Protein AF-A0A0F9I8N3-F1 (afdb_monomer)

Nearest PDB structures (foldseek):
  1ftr-assembly1_B  TM=9.869E-01  e=7.104E-08  Methanopyrus kandleri
  1m5s-assembly1_D  TM=9.689E-01  e=2.532E-07  Methanosarcina barkeri
  6s6y-assembly1_D  TM=9.612E-01  e=2.230E-07  Methylorubrum extorquens PA1
  1m5h-assembly1_D  TM=9.760E-01  e=1.164E-06  Archaeoglobus fulgidus
  2dcl-assembly1_C-2  TM=4.515E-01  e=1.661E+00  Pyrococcus horikoshii

Secondary structure (DSSP, 8-state):
-EETTEE--S--------EEEEEEEE-SSHHHHHHHHHHHHSS-S-TTTSS-EEEEEEEE-GGGSTTSS-EEEEEEEES-GGGHHHHHHHHH-

Organism: NCBI:txid412755

Mean predicted aligned error: 2.75 Å

InterPro domains:
  IPR022667 Formylmethanofuran: tetrahydromethanopterin formyltransferase Ftr, N-terminal [PF01913] (1-93)
  IPR023447 Formylmethanofuran: tetrahydromethanopterin formyltransferase Ftr, ferredoxin-like superfamily [G3DSA:3.30.70.520] (19-93)
  IPR023447 Formylmethanofuran: tetrahydromethanopterin formyltransferase Ftr, ferredoxin-like superfamily [SSF55112] (1-93)

Solvent-accessible surface area (backbone atoms only — not comparable to full-atom values): 5540 Å² total; per-residue (Å²): 95,70,58,97,88,39,81,43,77,95,74,85,85,90,83,80,88,67,41,73,49,78,46,81,46,67,26,97,37,66,71,53,28,52,50,53,51,53,65,48,27,47,82,15,83,40,67,88,85,29,87,25,25,35,40,80,74,47,79,39,59,24,90,81,36,98,84,61,31,30,26,33,32,37,37,39,37,32,77,50,74,86,49,49,64,62,47,50,46,73,46,74,108

pLDDT: mean 97.6, std 1.57, range [88.62, 98.88]

Foldseek 3Di:
DDDPNHDDDPDDDDDDDWDKDKDKDFDQAVVVQVVLQPQLQPQAPDLVRGQWNKHWDDWDQLVPDPNSGTITIMMTIHRDPVSPVVSVVVSPD

Sequence (93 aa):
MELNGVEIEDTYCEAFGGFFTRILVTAKNEKWVNIAAREATGYGTSGIGCDAEAGVDIYLPAEKTPDKRPGVVLMFFISNKKKVGSTMLHRIG

Radius of gyration: 16.82 Å; Cα contacts (8 Å, |Δi|>4): 147; chains: 1; bounding box: 33×36×43 Å

Structure (mmCIF, N/CA/C/O backbone):
data_AF-A0A0F9I8N3-F1
#
_entry.id   AF-A0A0F9I8N3-F1
#
loop_
_atom_site.group_PDB
_atom_site.id
_atom_site.type_symbol
_atom_site.label_atom_id
_atom_site.label_alt_id
_atom_site.label_comp_id
_atom_site.label_asym_id
_atom_site.label_entity_id
_atom_site.label_seq_id
_atom_site.pdbx_PDB_ins_code
_atom_site.Cartn_x
_atom_site.Cartn_y
_atom_site.Cartn_z
_atom_site.occupancy
_atom_site.B_iso_or_equiv
_atom_site.auth_seq_id
_atom_site.auth_comp_id
_atom_site.auth_asym_id
_atom_site.auth_atom_id
_atom_site.pdbx_PDB_model_num
ATOM 1 N N . MET A 1 1 ? 10.064 -21.239 -23.487 1.00 92.56 1 MET A N 1
ATOM 2 C CA . MET A 1 1 ? 9.191 -22.116 -22.655 1.00 92.56 1 MET A CA 1
ATOM 3 C C . MET A 1 1 ? 7.748 -21.853 -23.076 1.00 92.56 1 MET A C 1
ATOM 5 O O . MET A 1 1 ? 7.506 -20.795 -23.631 1.00 92.56 1 MET A O 1
ATOM 9 N N . GLU A 1 2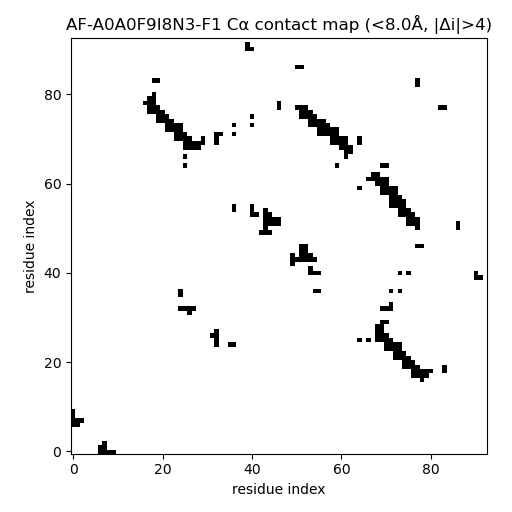 ? 6.793 -22.755 -22.844 1.00 96.62 2 GLU A N 1
ATOM 10 C CA . GLU A 1 2 ? 5.367 -22.462 -23.072 1.00 96.62 2 GLU A CA 1
ATOM 11 C C . GLU A 1 2 ? 4.547 -22.761 -21.816 1.00 96.62 2 GLU A C 1
ATOM 13 O O . GLU A 1 2 ? 4.772 -23.773 -21.149 1.00 96.62 2 GLU A O 1
ATOM 18 N N . LEU A 1 3 ? 3.587 -21.888 -21.501 1.00 97.38 3 LEU A N 1
ATOM 19 C CA . LEU A 1 3 ? 2.626 -22.077 -20.418 1.00 97.38 3 LEU A CA 1
ATOM 20 C C . LEU A 1 3 ? 1.212 -21.877 -20.966 1.00 97.38 3 LEU A C 1
ATOM 22 O O . LEU A 1 3 ? 0.881 -20.804 -21.460 1.00 97.38 3 LEU A O 1
ATOM 26 N N . ASN A 1 4 ? 0.371 -22.913 -20.882 1.00 97.44 4 ASN A N 1
ATOM 27 C CA . ASN A 1 4 ? -0.993 -22.910 -21.431 1.00 97.44 4 ASN A CA 1
ATOM 28 C C . ASN A 1 4 ? -1.067 -22.492 -22.918 1.00 97.44 4 ASN A C 1
ATOM 30 O O . ASN A 1 4 ? -2.015 -21.826 -23.328 1.00 97.44 4 ASN A O 1
ATOM 34 N N . GLY A 1 5 ? -0.065 -22.869 -23.720 1.00 97.31 5 GLY A N 1
ATOM 35 C CA . GLY A 1 5 ? 0.016 -22.521 -25.144 1.00 97.31 5 GLY A CA 1
ATOM 36 C C . GLY A 1 5 ? 0.437 -21.075 -25.434 1.00 97.31 5 GLY A C 1
ATOM 37 O O . GLY A 1 5 ? 0.335 -20.643 -26.577 1.00 97.31 5 GLY A O 1
ATOM 38 N N . VAL A 1 6 ? 0.890 -20.323 -24.422 1.00 98.19 6 VAL A N 1
ATOM 39 C CA . VAL A 1 6 ? 1.487 -18.990 -24.581 1.00 98.19 6 VAL A CA 1
ATOM 40 C C . VAL A 1 6 ? 2.997 -19.095 -24.412 1.00 98.19 6 VAL A C 1
ATOM 42 O O . VAL A 1 6 ? 3.484 -19.706 -23.456 1.00 98.19 6 VAL A O 1
ATOM 45 N N . GLU A 1 7 ? 3.733 -18.490 -25.339 1.00 98.25 7 GLU A N 1
ATOM 46 C CA . GLU A 1 7 ? 5.188 -18.413 -25.276 1.00 98.25 7 GLU A CA 1
ATOM 47 C C . GLU A 1 7 ? 5.642 -17.591 -24.062 1.00 98.25 7 GLU A C 1
ATOM 49 O O . GLU A 1 7 ? 5.166 -16.483 -23.815 1.00 98.25 7 GLU A O 1
ATOM 54 N N . ILE A 1 8 ? 6.586 -18.153 -23.311 1.00 98.00 8 ILE A N 1
ATOM 55 C CA . ILE A 1 8 ? 7.346 -17.463 -22.275 1.00 98.00 8 ILE A CA 1
ATOM 56 C C . ILE A 1 8 ? 8.743 -17.229 -22.836 1.00 98.00 8 ILE A C 1
ATOM 58 O O . ILE A 1 8 ? 9.516 -18.185 -23.010 1.00 98.00 8 ILE A O 1
ATOM 62 N N . GLU A 1 9 ? 9.021 -15.958 -23.121 1.00 98.31 9 GLU A N 1
ATOM 63 C CA . GLU A 1 9 ? 10.315 -15.480 -23.597 1.00 98.31 9 GLU A CA 1
ATOM 64 C C . GLU A 1 9 ? 11.411 -15.818 -22.577 1.00 98.31 9 GLU A C 1
ATOM 66 O O . GLU A 1 9 ? 11.247 -15.607 -21.372 1.00 98.31 9 GLU A O 1
ATOM 71 N N . ASP A 1 10 ? 12.530 -16.359 -23.061 1.00 97.94 10 ASP A N 1
ATOM 72 C CA . ASP A 1 10 ? 13.705 -16.667 -22.241 1.00 97.94 10 ASP A CA 1
ATOM 73 C C . ASP A 1 10 ? 14.518 -15.390 -21.992 1.00 97.94 10 ASP A C 1
ATOM 75 O O . ASP A 1 10 ? 15.518 -15.102 -22.649 1.00 97.94 10 ASP A O 1
ATOM 79 N N . THR A 1 11 ? 14.001 -14.568 -21.085 1.00 98.00 11 THR A N 1
ATOM 80 C CA . THR A 1 11 ? 14.538 -13.256 -20.725 1.00 98.00 11 THR A CA 1
ATOM 81 C C . THR A 1 11 ? 14.394 -13.017 -19.218 1.00 98.00 11 THR A C 1
ATOM 83 O O . THR A 1 11 ? 14.017 -13.917 -18.464 1.00 98.00 11 THR A O 1
ATOM 86 N N . TYR A 1 12 ? 14.721 -11.816 -18.740 1.00 97.69 12 TYR A N 1
ATOM 87 C CA . TYR A 1 12 ? 14.738 -11.494 -17.313 1.00 97.69 12 TYR A CA 1
ATOM 88 C C . TYR A 1 12 ? 14.066 -10.155 -16.981 1.00 97.69 12 TYR A C 1
ATOM 90 O O . TYR A 1 12 ? 13.945 -9.261 -17.814 1.00 97.69 12 TYR A O 1
ATOM 98 N N . CYS A 1 13 ? 13.660 -10.008 -15.716 1.00 97.88 13 CYS A N 1
ATOM 99 C CA . CYS A 1 13 ? 13.213 -8.742 -15.135 1.00 97.88 13 CYS A CA 1
ATOM 100 C C . CYS A 1 13 ? 14.302 -8.177 -14.216 1.00 97.88 13 CYS A C 1
ATOM 102 O O . CYS A 1 13 ? 14.688 -8.827 -13.244 1.00 97.88 13 CYS A O 1
ATOM 104 N N . GLU A 1 14 ? 14.771 -6.959 -14.485 1.00 98.06 14 GLU A N 1
ATOM 105 C CA . GLU A 1 14 ? 15.695 -6.247 -13.598 1.00 98.06 14 GLU A CA 1
ATOM 106 C C . GLU A 1 14 ? 14.917 -5.397 -12.588 1.00 98.06 14 GLU A C 1
ATOM 108 O O . GLU A 1 14 ? 14.098 -4.559 -12.962 1.00 98.06 14 GLU A O 1
ATOM 113 N N . ALA A 1 15 ? 15.161 -5.625 -11.298 1.00 96.81 15 ALA A N 1
ATOM 114 C CA . ALA A 1 15 ? 14.523 -4.898 -10.207 1.00 96.81 15 ALA A CA 1
ATOM 115 C C . ALA A 1 15 ? 15.521 -3.979 -9.492 1.00 96.81 15 ALA A C 1
ATOM 117 O O . ALA A 1 15 ? 16.735 -4.171 -9.560 1.00 96.81 15 ALA A O 1
ATOM 118 N N . PHE A 1 16 ? 14.999 -3.005 -8.747 1.00 95.25 16 PHE A N 1
ATOM 119 C CA . PHE A 1 16 ? 15.801 -1.994 -8.062 1.00 95.25 16 PHE A CA 1
ATOM 120 C C . PHE A 1 16 ? 15.650 -2.083 -6.544 1.00 95.25 16 PHE A C 1
ATOM 122 O O . PHE A 1 16 ? 14.593 -2.431 -6.017 1.00 95.25 16 PHE A O 1
ATOM 129 N N . GLY A 1 17 ? 16.715 -1.725 -5.826 1.00 95.81 17 GLY A N 1
ATOM 130 C CA . GLY A 1 17 ? 16.667 -1.582 -4.374 1.00 95.81 17 GLY A CA 1
ATOM 131 C C . GLY A 1 17 ? 15.836 -0.368 -3.947 1.00 95.81 17 GLY A C 1
ATOM 132 O O . GLY A 1 17 ? 15.906 0.697 -4.559 1.00 95.81 17 GLY A O 1
ATOM 133 N N . GLY A 1 18 ? 15.092 -0.508 -2.851 1.00 94.81 18 GLY A N 1
ATOM 134 C CA . GLY A 1 18 ? 14.281 0.562 -2.276 1.00 94.81 18 GLY A CA 1
ATOM 135 C C . GLY A 1 18 ? 13.988 0.331 -0.798 1.00 94.81 18 GLY A C 1
ATOM 136 O O . GLY A 1 18 ? 14.364 -0.688 -0.217 1.00 94.81 18 GLY A O 1
ATOM 137 N N . PHE A 1 19 ? 13.316 1.294 -0.178 1.00 97.94 19 PHE A N 1
ATOM 138 C CA . PHE A 1 19 ? 12.798 1.179 1.182 1.00 97.94 19 PHE A CA 1
ATOM 139 C C . PHE A 1 19 ? 11.296 0.961 1.107 1.00 97.94 19 PHE A C 1
ATOM 141 O O . PHE A 1 19 ? 10.636 1.560 0.261 1.00 97.94 19 PHE A O 1
ATOM 148 N N . PHE A 1 20 ? 10.745 0.148 2.001 1.00 97.25 20 PHE A N 1
ATOM 149 C CA . PHE A 1 20 ? 9.302 -0.011 2.083 1.00 97.25 20 PHE A CA 1
ATOM 150 C C . PHE A 1 20 ? 8.812 0.015 3.523 1.00 97.25 20 PHE A C 1
ATOM 152 O O . PHE A 1 20 ? 9.547 -0.305 4.461 1.00 97.25 20 PHE A O 1
ATOM 159 N N . THR A 1 21 ? 7.551 0.391 3.6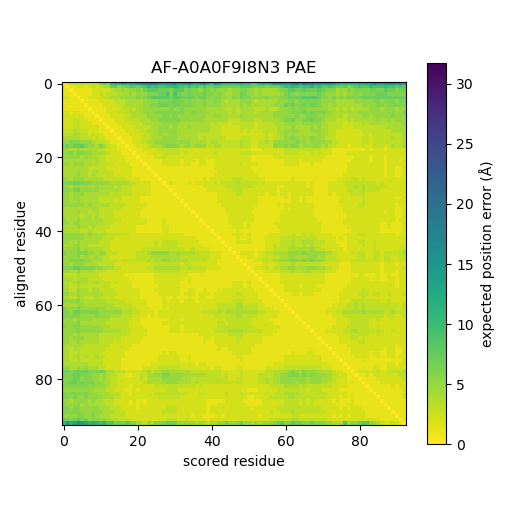88 1.00 97.88 21 THR A N 1
ATOM 160 C CA . THR A 1 21 ? 6.801 0.206 4.926 1.00 97.88 21 THR A CA 1
ATOM 161 C C . THR A 1 21 ? 5.605 -0.694 4.653 1.00 97.88 21 THR A C 1
ATOM 163 O O . THR A 1 21 ? 5.085 -0.751 3.538 1.00 97.88 21 THR A O 1
ATOM 166 N N . ARG A 1 22 ? 5.185 -1.430 5.681 1.00 98.31 22 ARG A N 1
ATOM 167 C CA . ARG A 1 22 ? 4.016 -2.305 5.638 1.00 98.31 22 ARG A CA 1
ATOM 168 C C . ARG A 1 22 ? 3.187 -2.036 6.884 1.00 98.31 22 ARG A C 1
ATOM 170 O O . ARG A 1 22 ? 3.626 -2.354 7.988 1.00 98.31 22 ARG A O 1
ATOM 177 N N . ILE A 1 23 ? 2.033 -1.405 6.710 1.00 98.25 23 ILE A N 1
ATOM 178 C CA . ILE A 1 23 ? 1.195 -0.930 7.817 1.00 98.25 23 ILE A CA 1
ATOM 179 C C . ILE A 1 23 ? -0.137 -1.668 7.839 1.00 98.25 23 ILE A C 1
ATOM 181 O O . ILE A 1 23 ? -0.687 -1.985 6.790 1.00 98.25 23 ILE A O 1
ATOM 185 N N . LEU A 1 24 ? -0.659 -1.927 9.036 1.00 98.75 24 LEU A N 1
ATOM 186 C CA . LEU A 1 24 ? -2.007 -2.450 9.239 1.00 98.75 24 LEU A CA 1
ATOM 187 C C . LEU A 1 24 ? -2.942 -1.294 9.593 1.00 98.75 24 LEU A C 1
ATOM 189 O O . LEU A 1 24 ? -2.710 -0.592 10.575 1.00 98.75 24 LEU A O 1
ATOM 193 N N . VAL A 1 25 ? -4.021 -1.146 8.832 1.00 98.69 25 VAL A N 1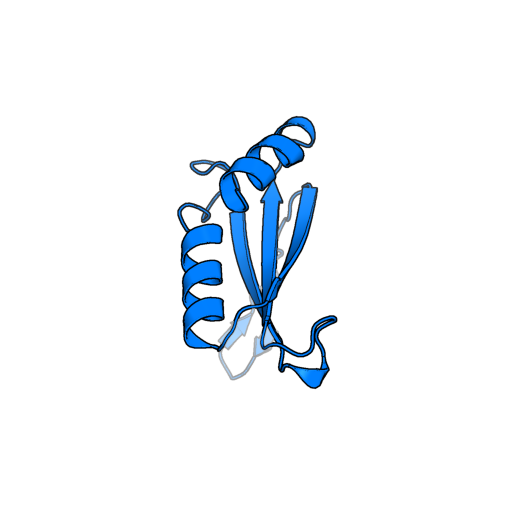
ATOM 194 C CA . VAL A 1 25 ? -5.114 -0.215 9.115 1.00 98.69 25 VAL A CA 1
ATOM 195 C C . VAL A 1 25 ? -6.350 -1.022 9.487 1.00 98.69 25 VAL A C 1
ATOM 197 O O . VAL A 1 25 ? -6.783 -1.879 8.720 1.00 98.69 25 VAL A O 1
ATOM 200 N N . THR A 1 26 ? -6.933 -0.758 10.655 1.00 98.88 26 THR A N 1
ATOM 201 C CA . THR A 1 26 ? -8.176 -1.394 11.114 1.00 98.88 26 THR A CA 1
ATOM 202 C C . THR A 1 26 ? -9.290 -0.363 11.246 1.00 98.88 26 THR A C 1
ATOM 204 O O . THR A 1 26 ? -9.070 0.779 11.661 1.00 98.88 26 THR A O 1
ATOM 207 N N . ALA A 1 27 ? -10.519 -0.750 10.907 1.00 98.69 27 ALA A N 1
ATOM 208 C CA . ALA A 1 27 ? -11.666 0.155 10.926 1.00 98.69 27 ALA A CA 1
ATOM 209 C C . ALA A 1 27 ? -12.932 -0.528 11.458 1.00 98.69 27 ALA A C 1
ATOM 211 O O . ALA A 1 27 ? -12.976 -1.736 11.638 1.00 98.69 27 ALA A O 1
ATOM 212 N N . LYS A 1 28 ? -13.996 0.245 11.720 1.00 98.38 28 LYS A N 1
ATOM 213 C CA . LYS A 1 28 ? -15.260 -0.290 12.270 1.00 98.38 28 LYS A CA 1
ATOM 214 C C . LYS A 1 28 ? -15.859 -1.424 11.420 1.00 98.38 28 LYS A C 1
ATOM 216 O O . LYS A 1 28 ? -16.506 -2.308 11.966 1.00 98.38 28 LYS A O 1
ATOM 221 N N . ASN A 1 29 ? -15.709 -1.358 10.098 1.00 98.38 29 ASN A N 1
ATOM 222 C CA . ASN A 1 29 ? -16.213 -2.346 9.145 1.00 98.38 29 ASN A CA 1
ATOM 223 C C . ASN A 1 29 ? -15.441 -2.262 7.815 1.00 98.38 29 ASN A C 1
ATOM 225 O O . ASN A 1 29 ? -14.667 -1.325 7.604 1.00 98.38 29 ASN A O 1
ATOM 229 N N . GLU A 1 30 ? -15.693 -3.202 6.902 1.00 98.06 30 GLU A N 1
ATOM 230 C CA . GLU A 1 30 ? -15.014 -3.279 5.599 1.00 98.06 30 GLU A CA 1
ATOM 231 C C . GLU A 1 30 ? -15.179 -2.022 4.739 1.00 98.06 30 GLU A C 1
ATOM 233 O O . GLU A 1 30 ? -14.253 -1.638 4.029 1.00 98.06 30 GLU A O 1
ATOM 238 N N . LYS A 1 31 ? -16.321 -1.324 4.831 1.00 98.62 31 LYS A N 1
ATOM 239 C CA . LYS A 1 31 ? -16.521 -0.053 4.118 1.00 98.62 31 LYS A CA 1
ATOM 240 C C . LYS A 1 31 ? -15.433 0.958 4.490 1.00 98.62 31 LYS A C 1
ATOM 242 O O . LYS A 1 31 ? -14.836 1.562 3.605 1.00 98.62 31 LYS A O 1
ATOM 247 N N . TRP A 1 32 ? -15.169 1.135 5.783 1.00 98.69 32 TRP A N 1
ATOM 248 C CA . TRP A 1 32 ? -14.157 2.083 6.250 1.00 98.69 32 TRP A CA 1
ATOM 249 C C . TRP A 1 32 ? -12.729 1.600 6.008 1.00 98.69 32 TRP A C 1
ATOM 251 O O . TRP A 1 32 ? -11.870 2.419 5.699 1.00 98.69 32 TRP A O 1
ATOM 261 N N . VAL A 1 33 ? -12.492 0.286 6.076 1.00 98.62 33 VAL A N 1
ATOM 262 C CA . VAL A 1 33 ? -11.213 -0.314 5.665 1.00 98.62 33 VAL A CA 1
ATOM 263 C C . VAL A 1 33 ? -10.913 0.029 4.202 1.00 98.62 33 VAL A C 1
ATOM 265 O O . VAL A 1 33 ? -9.829 0.510 3.891 1.00 98.62 33 VAL A O 1
ATOM 268 N N . ASN A 1 34 ? -11.893 -0.150 3.312 1.00 98.50 34 ASN A N 1
ATOM 269 C CA . ASN A 1 34 ? -11.751 0.125 1.884 1.00 98.50 34 ASN A CA 1
ATOM 270 C C . ASN A 1 34 ? -11.530 1.607 1.571 1.00 98.50 34 ASN A C 1
ATOM 272 O O . ASN A 1 34 ? -10.726 1.927 0.700 1.00 98.50 34 ASN A O 1
ATOM 276 N N . ILE A 1 35 ? -12.227 2.510 2.267 1.00 98.69 35 ILE A N 1
ATOM 277 C CA . ILE A 1 35 ? -12.024 3.955 2.098 1.00 98.69 35 ILE A CA 1
ATOM 278 C C . ILE A 1 35 ? -10.599 4.332 2.517 1.00 98.69 35 ILE A C 1
ATOM 280 O O . ILE A 1 35 ? -9.880 4.930 1.725 1.00 98.69 35 ILE A O 1
ATOM 284 N N . ALA A 1 36 ? -10.163 3.923 3.713 1.00 98.44 36 ALA A N 1
ATOM 285 C CA . ALA A 1 36 ? -8.823 4.240 4.202 1.00 98.44 36 ALA A CA 1
ATOM 286 C C . ALA A 1 36 ? -7.723 3.669 3.294 1.00 98.44 36 ALA A C 1
ATOM 288 O O . ALA A 1 36 ? -6.758 4.365 2.998 1.00 98.44 36 ALA A O 1
ATOM 289 N N . ALA A 1 37 ? -7.896 2.435 2.805 1.00 98.44 37 ALA A N 1
ATOM 290 C CA . ALA A 1 37 ? -6.987 1.829 1.837 1.00 98.44 37 ALA A CA 1
ATOM 291 C C . ALA A 1 37 ? -6.837 2.691 0.580 1.00 98.44 37 ALA A C 1
ATOM 293 O O . ALA A 1 37 ? -5.725 3.061 0.220 1.00 98.44 37 ALA A O 1
ATOM 294 N N . ARG A 1 38 ? -7.961 3.034 -0.062 1.00 98.38 38 ARG A N 1
ATOM 295 C CA . ARG A 1 38 ? -7.971 3.766 -1.335 1.00 98.38 38 ARG A CA 1
ATOM 296 C C . ARG A 1 38 ? -7.361 5.154 -1.216 1.00 98.38 38 ARG A C 1
ATOM 298 O O . ARG A 1 38 ? -6.566 5.525 -2.072 1.00 98.38 38 ARG A O 1
ATOM 305 N N . GLU A 1 39 ? -7.726 5.898 -0.177 1.00 98.38 39 GLU A N 1
ATOM 306 C CA . GLU A 1 39 ? -7.223 7.260 0.014 1.00 98.38 39 GLU A CA 1
ATOM 307 C C . GLU A 1 39 ? -5.733 7.254 0.366 1.00 98.38 39 GLU A C 1
ATOM 309 O O . GLU A 1 39 ? -4.953 7.986 -0.240 1.00 98.38 39 GLU A O 1
ATOM 314 N N . ALA A 1 40 ? -5.302 6.367 1.269 1.00 98.25 40 ALA A N 1
ATOM 315 C CA . ALA A 1 40 ? -3.901 6.304 1.669 1.00 98.25 40 ALA A CA 1
ATOM 316 C C . ALA A 1 40 ? -2.985 5.859 0.517 1.00 98.25 40 ALA A C 1
ATOM 318 O O . ALA A 1 40 ? -1.870 6.365 0.402 1.00 98.25 40 ALA A O 1
ATOM 319 N N . THR A 1 41 ? -3.426 4.946 -0.360 1.00 98.56 41 THR A N 1
ATOM 320 C CA . THR A 1 41 ? -2.599 4.430 -1.471 1.00 98.56 41 THR A CA 1
ATOM 321 C C . THR A 1 41 ? -2.798 5.164 -2.804 1.00 98.56 41 THR A C 1
ATOM 323 O O . THR A 1 41 ? -2.112 4.846 -3.773 1.00 98.56 41 THR A O 1
ATOM 326 N N . GLY A 1 42 ? -3.714 6.135 -2.892 1.00 97.81 42 GLY A N 1
ATOM 327 C CA . GLY A 1 42 ? -3.923 6.962 -4.090 1.00 97.81 42 GLY A CA 1
ATOM 328 C C . GLY A 1 42 ? -2.698 7.819 -4.436 1.00 97.81 42 GLY A C 1
ATOM 329 O O . GLY A 1 42 ? -1.817 7.985 -3.603 1.00 97.81 42 GLY A O 1
ATOM 330 N N . TYR A 1 43 ? -2.590 8.357 -5.660 1.00 97.81 43 TYR A N 1
ATOM 331 C CA . TYR A 1 43 ? -1.387 9.101 -6.103 1.00 97.81 43 TYR A CA 1
ATOM 332 C C . TYR A 1 43 ? -0.080 8.350 -5.757 1.00 97.81 43 TYR A C 1
ATOM 334 O O . TYR A 1 43 ? 0.827 8.874 -5.115 1.00 97.81 43 TYR A O 1
ATOM 342 N N . GLY A 1 44 ? -0.034 7.057 -6.081 1.00 97.69 44 GLY A N 1
ATOM 343 C CA . GLY A 1 44 ? 1.009 6.145 -5.613 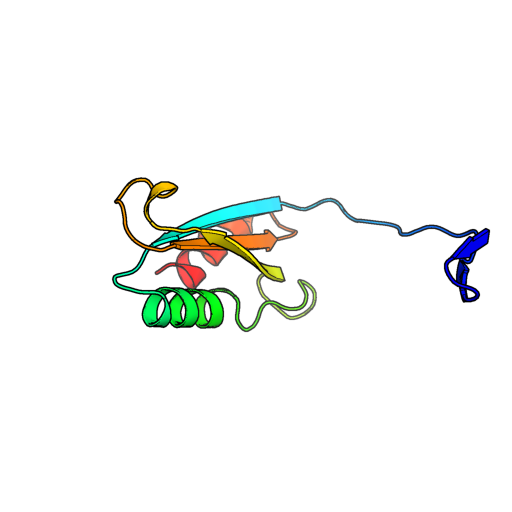1.00 97.69 44 GLY A CA 1
ATOM 344 C C . GLY A 1 44 ? 1.442 5.137 -6.668 1.00 97.69 44 GLY A C 1
ATOM 345 O O . GLY A 1 44 ? 1.647 3.975 -6.345 1.00 97.69 44 GLY A O 1
ATOM 346 N N . THR A 1 45 ? 1.491 5.528 -7.943 1.00 97.94 45 THR A N 1
ATOM 347 C CA . THR A 1 45 ? 1.725 4.578 -9.046 1.00 97.94 45 THR A CA 1
ATOM 348 C C . THR A 1 45 ? 3.196 4.388 -9.385 1.00 97.94 45 THR A C 1
ATOM 350 O O . THR A 1 45 ? 3.602 3.266 -9.662 1.00 97.94 45 THR A O 1
ATOM 353 N N . SER A 1 46 ? 3.992 5.461 -9.394 1.00 97.12 46 SER A N 1
ATOM 354 C CA . SER A 1 46 ? 5.416 5.399 -9.733 1.00 97.12 46 SER A CA 1
ATOM 355 C C . SER A 1 46 ? 6.219 6.436 -8.964 1.00 97.12 46 SER A C 1
ATOM 357 O O . SER A 1 46 ? 5.864 7.616 -8.962 1.0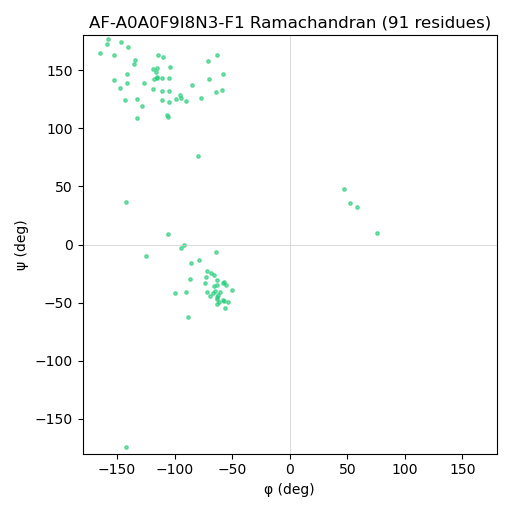0 97.12 46 SER A O 1
ATOM 359 N N . GLY A 1 47 ? 7.363 6.033 -8.409 1.00 93.44 47 GLY A N 1
ATOM 360 C CA . GLY A 1 47 ? 8.300 6.937 -7.734 1.00 93.44 47 GLY A CA 1
ATOM 361 C C . GLY A 1 47 ? 8.932 7.998 -8.650 1.00 93.44 47 GLY A C 1
ATOM 362 O O . GLY A 1 47 ? 9.638 8.879 -8.162 1.00 93.44 47 GLY A O 1
ATOM 363 N N . ILE A 1 48 ? 8.689 7.929 -9.966 1.00 95.12 48 ILE A N 1
ATOM 364 C CA . ILE A 1 48 ? 9.095 8.947 -10.947 1.00 95.12 48 ILE A CA 1
ATOM 365 C C . ILE A 1 48 ? 8.254 10.223 -10.797 1.00 95.12 48 ILE A C 1
ATOM 367 O O . ILE A 1 48 ? 8.787 11.326 -10.906 1.00 95.12 48 ILE A O 1
ATOM 371 N N . GLY A 1 49 ? 6.946 10.078 -10.562 1.00 95.50 49 GLY A N 1
ATOM 372 C CA . GLY A 1 49 ? 5.989 11.192 -10.531 1.00 95.50 49 GLY A CA 1
ATOM 373 C C . GLY A 1 49 ? 5.175 11.304 -9.243 1.00 95.50 49 GLY A C 1
ATOM 374 O O . GLY A 1 49 ? 4.499 12.308 -9.050 1.00 95.50 49 GLY A O 1
ATOM 375 N N . CYS A 1 50 ? 5.243 10.308 -8.363 1.00 97.50 50 CYS A N 1
ATOM 376 C CA . CYS A 1 50 ? 4.583 10.278 -7.064 1.00 97.50 50 CYS A CA 1
ATOM 377 C C . CYS A 1 50 ? 5.623 10.294 -5.934 1.00 97.50 50 CYS A C 1
ATOM 379 O O . CYS A 1 50 ? 6.804 10.008 -6.131 1.00 97.50 50 CYS A O 1
ATOM 381 N N . ASP A 1 51 ? 5.190 10.621 -4.719 1.00 95.00 51 ASP A N 1
ATOM 382 C CA . ASP A 1 51 ? 6.049 10.620 -3.528 1.00 95.00 51 ASP A CA 1
ATOM 383 C C . ASP A 1 51 ? 6.286 9.216 -2.930 1.00 95.00 51 ASP A C 1
ATOM 385 O O . ASP A 1 51 ? 7.197 9.050 -2.113 1.00 95.00 51 ASP A O 1
ATOM 389 N N . ALA A 1 52 ? 5.498 8.221 -3.354 1.00 97.81 52 ALA A N 1
ATOM 390 C CA . ALA A 1 52 ? 5.668 6.790 -3.105 1.00 97.81 52 ALA A CA 1
ATOM 391 C C . ALA A 1 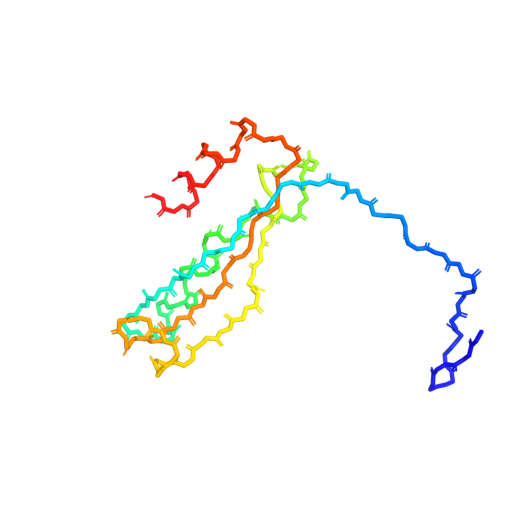52 ? 5.035 5.957 -4.232 1.00 97.81 52 ALA A C 1
ATOM 393 O O . ALA A 1 52 ? 4.168 6.441 -4.957 1.00 97.81 52 ALA A O 1
ATOM 394 N N . GLU A 1 53 ? 5.416 4.686 -4.318 1.00 98.56 53 GLU A N 1
ATOM 395 C CA . GLU A 1 53 ? 4.586 3.640 -4.927 1.00 98.56 53 GLU A CA 1
ATOM 396 C C . GLU A 1 53 ? 3.804 2.951 -3.813 1.00 98.56 53 GLU A C 1
ATOM 398 O O . GLU A 1 53 ? 4.387 2.586 -2.796 1.00 98.56 53 GLU A O 1
ATOM 403 N N . ALA A 1 54 ? 2.489 2.818 -3.940 1.00 98.50 54 ALA A N 1
ATOM 404 C CA . ALA A 1 54 ? 1.636 2.394 -2.841 1.00 98.50 54 ALA A CA 1
ATOM 405 C C . ALA A 1 54 ? 0.530 1.455 -3.309 1.00 98.50 54 ALA A C 1
ATOM 407 O O . ALA A 1 54 ? -0.012 1.599 -4.404 1.00 98.50 54 ALA A O 1
ATOM 408 N N . GLY A 1 55 ? 0.158 0.510 -2.452 1.00 98.56 55 GLY A N 1
ATOM 409 C CA . GLY A 1 55 ? -0.877 -0.454 -2.790 1.00 98.56 55 GLY A CA 1
ATOM 410 C C . GLY A 1 55 ? -1.420 -1.222 -1.599 1.00 98.56 55 GLY A C 1
ATOM 411 O O . GLY A 1 55 ? -0.837 -1.249 -0.511 1.00 98.56 55 GLY A O 1
ATOM 412 N N . VAL A 1 56 ? -2.567 -1.852 -1.836 1.00 98.62 56 VAL A N 1
ATOM 413 C CA . VAL A 1 56 ? -3.138 -2.848 -0.933 1.00 98.62 56 VAL A CA 1
ATOM 414 C C . VAL A 1 56 ? -2.370 -4.152 -1.109 1.00 98.62 56 VAL A C 1
ATOM 416 O O . VAL A 1 56 ? -2.267 -4.657 -2.222 1.00 98.62 56 VAL A O 1
ATOM 419 N N . ASP A 1 57 ? -1.866 -4.696 -0.006 1.00 98.56 57 ASP A N 1
ATOM 420 C CA . ASP A 1 57 ? -1.260 -6.029 0.038 1.00 98.56 57 ASP A CA 1
ATOM 421 C C . ASP A 1 57 ? -2.341 -7.084 0.309 1.00 98.56 57 ASP A C 1
ATOM 423 O O . ASP A 1 57 ? -2.636 -7.925 -0.537 1.00 98.56 57 ASP A O 1
ATOM 427 N N . ILE A 1 58 ? -3.004 -7.005 1.472 1.00 98.56 58 ILE A N 1
ATOM 428 C CA . ILE A 1 58 ? -3.999 -8.011 1.866 1.00 98.56 58 ILE A CA 1
ATOM 429 C C . ILE A 1 58 ? -5.069 -7.466 2.815 1.00 98.56 58 ILE A C 1
ATOM 431 O O . ILE A 1 58 ? -4.781 -6.706 3.739 1.00 98.56 58 ILE A O 1
ATOM 435 N N . TYR A 1 59 ? -6.311 -7.914 2.628 1.00 98.56 59 TYR A N 1
ATOM 436 C CA . TYR A 1 59 ? -7.405 -7.713 3.580 1.00 98.56 59 TYR A CA 1
ATOM 437 C C . TYR A 1 59 ? -7.392 -8.792 4.664 1.00 98.56 59 TYR A C 1
ATOM 439 O O . TYR A 1 59 ? -7.199 -9.976 4.385 1.00 98.56 59 TYR A O 1
ATOM 447 N N . LEU A 1 60 ? -7.617 -8.387 5.912 1.00 98.56 60 LEU A N 1
ATOM 448 C CA . LEU A 1 60 ? -7.582 -9.267 7.073 1.00 98.56 60 LEU A CA 1
ATOM 449 C C . LEU A 1 60 ? -8.939 -9.312 7.779 1.00 98.56 60 LEU A C 1
ATOM 451 O O . LEU A 1 60 ? -9.516 -8.258 8.075 1.00 98.56 60 LEU A O 1
ATOM 455 N N . PRO A 1 61 ? -9.423 -10.520 8.122 1.00 98.12 61 PRO A N 1
ATOM 456 C CA . PRO A 1 61 ? -10.594 -10.660 8.965 1.00 98.12 61 PRO A CA 1
ATOM 457 C C . PRO A 1 61 ? -10.253 -10.247 10.406 1.00 98.12 61 PRO A C 1
ATOM 459 O O . PRO A 1 61 ? -9.087 -10.263 10.818 1.00 98.12 61 PRO A O 1
ATOM 462 N N . ALA A 1 62 ? -11.277 -9.878 11.175 1.00 98.31 62 ALA A N 1
ATOM 463 C CA . ALA A 1 62 ? -11.136 -9.312 12.516 1.00 98.31 62 ALA A CA 1
ATOM 464 C C . ALA A 1 62 ? -10.351 -10.213 13.483 1.00 98.31 62 ALA A C 1
ATOM 466 O O . ALA A 1 62 ? -9.618 -9.739 14.345 1.00 98.31 62 ALA A O 1
ATOM 467 N N . GLU A 1 63 ? -10.435 -11.530 13.333 1.00 98.44 63 GLU A N 1
ATOM 468 C CA . GLU A 1 63 ? -9.778 -12.480 14.229 1.00 98.44 63 GLU A CA 1
ATOM 469 C C . GLU A 1 63 ? -8.250 -12.390 14.137 1.00 98.44 63 GLU A C 1
ATOM 471 O O . GLU A 1 63 ? -7.560 -12.685 15.119 1.00 98.44 63 GLU A O 1
ATOM 476 N N . LYS A 1 64 ? -7.735 -11.945 12.981 1.00 98.31 64 LYS A N 1
ATOM 477 C CA . LYS A 1 64 ? -6.307 -11.809 12.674 1.00 98.31 64 LYS A CA 1
ATOM 478 C C . LYS A 1 64 ? -5.737 -10.424 12.990 1.00 98.31 64 LYS A C 1
ATOM 480 O O . LYS A 1 64 ? -4.546 -10.213 12.769 1.00 98.31 64 LYS A O 1
ATOM 485 N N . THR A 1 65 ? -6.541 -9.486 13.492 1.00 98.69 65 THR A N 1
ATOM 486 C CA . THR A 1 65 ? -6.077 -8.135 13.839 1.00 98.69 65 THR A CA 1
ATOM 487 C C . THR A 1 65 ? -5.915 -7.958 15.357 1.00 98.69 65 THR A C 1
ATOM 489 O O . THR A 1 65 ? -6.591 -8.640 16.138 1.00 98.69 65 THR A O 1
ATOM 492 N N . PRO A 1 66 ? -5.019 -7.055 15.813 1.00 98.69 66 PRO A N 1
ATOM 493 C CA . PRO A 1 66 ? -4.757 -6.853 17.241 1.00 98.69 66 PRO A CA 1
ATOM 494 C C . PRO A 1 66 ? -5.964 -6.346 18.039 1.00 98.69 66 PRO A C 1
ATOM 496 O O . PRO A 1 66 ? -6.093 -6.659 19.218 1.00 98.69 66 PRO A O 1
ATOM 499 N N . ASP A 1 67 ? -6.850 -5.576 17.405 1.00 98.69 67 ASP A N 1
ATOM 500 C CA . ASP A 1 67 ? -7.994 -4.915 18.042 1.00 98.69 67 ASP A CA 1
ATOM 501 C C . ASP A 1 67 ? -9.345 -5.573 17.717 1.00 98.69 67 ASP A C 1
ATOM 503 O O . ASP A 1 67 ? -10.395 -5.024 18.052 1.00 98.69 67 ASP A O 1
ATOM 507 N N . LYS A 1 68 ? -9.329 -6.746 17.070 1.00 98.44 68 LYS A N 1
ATOM 508 C CA . LYS A 1 68 ? -10.524 -7.518 16.695 1.00 98.44 68 LYS A CA 1
ATOM 509 C C . LYS A 1 68 ? -11.504 -6.762 15.797 1.00 98.44 68 LYS A C 1
ATOM 511 O O . LYS A 1 68 ? -12.713 -6.989 15.844 1.00 98.44 68 LYS A O 1
ATOM 516 N N . ARG A 1 69 ? -10.982 -5.886 14.939 1.00 98.75 69 ARG A N 1
ATOM 517 C CA . ARG A 1 69 ? -11.733 -5.200 13.880 1.00 98.75 69 ARG A CA 1
ATOM 518 C C . ARG A 1 69 ? -11.229 -5.618 12.496 1.00 98.75 69 ARG A C 1
ATOM 520 O O . ARG A 1 69 ? -10.057 -5.969 12.377 1.00 98.75 69 ARG A O 1
ATOM 527 N N . PRO A 1 70 ? -12.056 -5.588 11.436 1.00 98.81 70 PRO A N 1
ATOM 528 C CA . PRO A 1 70 ? -11.561 -5.856 10.088 1.00 98.81 70 PRO A CA 1
ATOM 529 C C . PRO A 1 70 ? -10.447 -4.871 9.725 1.00 98.81 70 PRO A C 1
ATOM 531 O O . PRO A 1 70 ? -10.462 -3.708 10.149 1.00 98.81 70 PRO A O 1
ATOM 534 N N . GLY A 1 71 ? -9.481 -5.337 8.938 1.00 98.81 71 GLY A N 1
ATOM 535 C CA . GLY A 1 71 ? -8.323 -4.533 8.578 1.00 98.81 71 GLY A CA 1
ATOM 536 C C . GLY A 1 71 ? -7.784 -4.803 7.185 1.00 98.81 71 GLY A C 1
ATOM 537 O O . GLY A 1 71 ? -8.225 -5.704 6.478 1.00 98.81 71 GLY A O 1
ATOM 538 N N . VAL A 1 72 ? -6.812 -3.990 6.800 1.00 98.88 72 VAL A N 1
ATOM 539 C CA . VAL A 1 72 ? -6.084 -4.080 5.537 1.00 98.88 72 VAL A CA 1
ATOM 540 C C . VAL A 1 72 ? -4.622 -3.761 5.782 1.00 98.88 72 VAL A C 1
ATOM 542 O O . VAL A 1 72 ? -4.287 -2.861 6.554 1.00 98.88 72 VAL A O 1
ATOM 545 N N . VAL A 1 73 ? -3.750 -4.515 5.131 1.00 98.88 73 VAL A N 1
ATOM 546 C CA . VAL A 1 73 ? -2.328 -4.222 5.085 1.00 98.88 73 VAL A CA 1
ATOM 547 C C . VAL A 1 73 ? -2.038 -3.417 3.827 1.00 98.88 73 VAL A C 1
ATOM 549 O O . VAL A 1 73 ? -2.385 -3.834 2.723 1.00 98.88 73 VAL A O 1
ATOM 552 N N . LEU A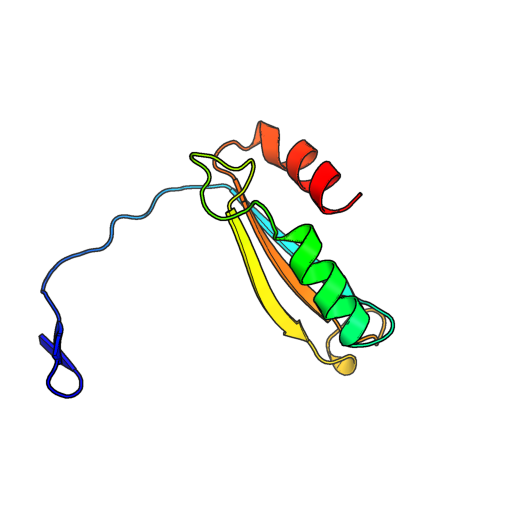 1 74 ? -1.403 -2.266 4.013 1.00 98.75 74 LEU A N 1
ATOM 553 C CA . LEU A 1 74 ? -0.970 -1.373 2.947 1.00 98.75 74 LEU A CA 1
ATOM 554 C C . LEU A 1 74 ? 0.555 -1.372 2.876 1.00 98.75 74 LEU A C 1
ATOM 556 O O . LEU A 1 74 ? 1.228 -1.429 3.912 1.00 98.75 74 LEU A O 1
ATOM 560 N N . MET A 1 75 ? 1.089 -1.284 1.664 1.00 98.62 75 MET A N 1
ATOM 561 C CA . MET A 1 75 ? 2.520 -1.159 1.412 1.00 98.62 75 MET A CA 1
ATOM 562 C C . MET A 1 75 ? 2.831 0.155 0.709 1.00 98.62 75 MET A C 1
ATOM 564 O O . MET A 1 75 ? 2.075 0.591 -0.157 1.00 98.62 75 MET A O 1
ATOM 568 N N . PHE A 1 76 ? 3.960 0.755 1.084 1.00 98.50 76 PHE A N 1
ATOM 569 C CA . PHE A 1 76 ? 4.495 1.974 0.481 1.00 98.50 76 PHE A CA 1
ATOM 570 C C . PHE A 1 76 ? 5.977 1.771 0.190 1.00 98.50 76 PHE A C 1
ATOM 572 O O . PHE A 1 76 ? 6.733 1.449 1.104 1.00 98.50 76 PHE A O 1
ATOM 579 N N . PHE A 1 77 ? 6.395 1.981 -1.053 1.00 98.31 77 PHE A N 1
ATOM 580 C CA . PHE A 1 77 ? 7.763 1.853 -1.540 1.00 98.31 77 PHE A CA 1
ATOM 581 C C . PHE A 1 77 ? 8.321 3.231 -1.893 1.00 98.31 77 PHE A C 1
ATOM 583 O O . PHE A 1 77 ? 7.669 4.053 -2.540 1.00 98.31 77 PHE A O 1
ATOM 590 N N . ILE A 1 78 ? 9.533 3.505 -1.416 1.00 97.88 78 ILE A N 1
ATOM 591 C CA . ILE A 1 78 ? 10.179 4.815 -1.464 1.00 97.88 78 ILE A CA 1
ATOM 592 C C . ILE A 1 78 ? 11.671 4.597 -1.718 1.00 97.88 78 ILE A C 1
ATOM 594 O O . ILE A 1 78 ? 12.359 3.922 -0.954 1.00 97.88 78 ILE A O 1
ATOM 598 N N . SER A 1 79 ? 12.209 5.208 -2.770 1.00 94.50 79 SER A N 1
ATOM 599 C CA . SER A 1 79 ? 13.624 5.058 -3.143 1.00 94.50 79 SER A CA 1
ATOM 600 C C . SER A 1 79 ? 14.585 5.792 -2.197 1.00 94.50 79 SER A C 1
ATOM 602 O O . SER A 1 79 ? 15.726 5.377 -2.004 1.00 94.50 79 SER A O 1
ATOM 604 N N . ASN A 1 80 ? 14.134 6.875 -1.555 1.00 94.50 80 ASN A N 1
ATOM 605 C CA . ASN A 1 80 ? 14.957 7.698 -0.669 1.00 94.50 80 ASN A CA 1
ATOM 606 C C . ASN A 1 80 ? 14.602 7.497 0.812 1.00 94.50 80 ASN A C 1
ATOM 608 O O . ASN A 1 80 ? 13.582 7.997 1.291 1.00 94.50 80 ASN A O 1
ATOM 612 N N . LYS A 1 81 ? 15.517 6.880 1.573 1.00 95.50 81 LYS A N 1
ATOM 613 C CA . LYS A 1 81 ? 15.372 6.624 3.018 1.00 95.50 81 LYS A CA 1
ATOM 614 C C . LYS A 1 81 ? 14.961 7.853 3.833 1.00 95.50 81 LYS A C 1
ATOM 616 O O . LYS A 1 81 ? 14.160 7.733 4.754 1.00 95.50 81 LYS A O 1
ATOM 621 N N . LYS A 1 82 ? 15.498 9.036 3.512 1.00 97.19 82 LYS A N 1
ATOM 622 C CA . LYS A 1 82 ? 15.224 10.273 4.265 1.00 97.19 82 LYS A CA 1
ATOM 623 C C . LYS A 1 82 ? 13.781 10.755 4.094 1.00 97.19 82 LYS A C 1
ATOM 625 O O . LYS A 1 82 ? 13.282 11.449 4.970 1.00 97.19 82 LYS A O 1
ATOM 630 N N . LYS A 1 83 ? 13.116 10.379 2.994 1.00 96.88 83 LYS A N 1
ATOM 631 C CA . LYS A 1 83 ? 11.720 10.747 2.714 1.00 96.88 83 LYS A C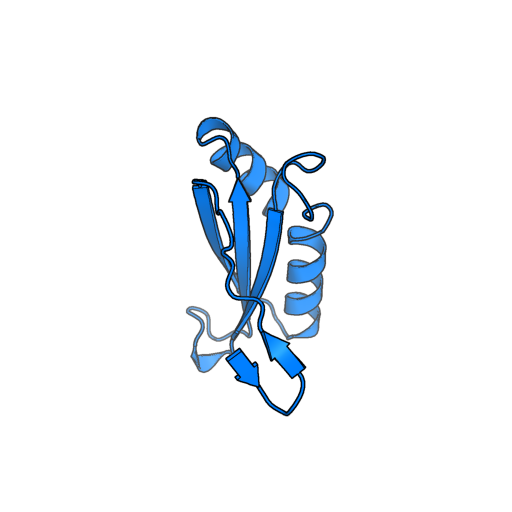A 1
ATOM 632 C C . LYS A 1 83 ? 10.702 9.800 3.350 1.00 96.88 83 LYS A C 1
ATOM 634 O O . LYS A 1 83 ? 9.549 10.188 3.482 1.00 96.88 83 LYS A O 1
ATOM 639 N N . VAL A 1 84 ? 11.113 8.606 3.795 1.00 97.25 84 VAL A N 1
ATOM 640 C CA . VAL A 1 84 ? 10.193 7.592 4.345 1.00 97.25 84 VAL A CA 1
ATOM 641 C C . VAL A 1 84 ? 9.333 8.166 5.471 1.00 97.25 84 VAL A C 1
ATOM 643 O O . VAL A 1 84 ? 8.114 8.049 5.423 1.00 97.25 84 VAL A O 1
ATOM 646 N N . GLY A 1 85 ? 9.946 8.843 6.446 1.00 97.25 85 GLY A N 1
ATOM 647 C CA . GLY A 1 85 ? 9.215 9.416 7.579 1.00 97.25 85 GLY A CA 1
ATOM 648 C C . GLY A 1 85 ? 8.176 10.463 7.166 1.00 97.25 85 GLY A C 1
ATOM 649 O O . GLY A 1 85 ? 7.021 10.363 7.569 1.00 97.25 85 GLY A O 1
ATOM 650 N N . SER A 1 86 ? 8.562 11.436 6.333 1.00 97.56 86 SER A N 1
ATOM 651 C CA . SER A 1 86 ? 7.657 12.503 5.883 1.00 97.56 86 SER A CA 1
ATOM 652 C C . SER A 1 86 ? 6.535 11.979 4.992 1.00 97.56 86 SER A C 1
ATOM 654 O O . SER A 1 86 ? 5.389 12.378 5.163 1.00 97.56 86 SER A O 1
ATOM 656 N N . THR A 1 87 ? 6.843 11.060 4.072 1.00 97.31 87 THR A N 1
ATOM 657 C CA . THR A 1 87 ? 5.833 10.463 3.196 1.00 97.31 87 THR A CA 1
ATOM 658 C C . THR A 1 87 ? 4.818 9.680 4.018 1.00 97.31 87 THR A C 1
ATOM 660 O O . THR A 1 87 ? 3.623 9.894 3.867 1.00 97.31 87 THR A O 1
ATOM 663 N N . MET A 1 88 ? 5.261 8.836 4.956 1.00 97.75 88 MET A N 1
ATOM 664 C CA . MET A 1 88 ? 4.324 8.092 5.803 1.00 97.75 88 MET A CA 1
ATOM 665 C C . MET A 1 88 ? 3.473 9.005 6.685 1.00 97.75 88 MET A C 1
ATOM 667 O O . MET A 1 88 ? 2.299 8.708 6.890 1.00 97.75 88 MET A O 1
ATOM 671 N N . LEU A 1 89 ? 4.024 10.123 7.167 1.00 97.50 89 LEU A N 1
ATOM 672 C CA . LEU A 1 89 ? 3.256 11.097 7.937 1.00 97.50 89 LEU A CA 1
ATOM 673 C C . LEU A 1 89 ? 2.113 11.704 7.108 1.00 97.50 89 LEU A C 1
ATOM 675 O O . LEU A 1 89 ? 1.004 11.776 7.615 1.00 97.50 89 LEU A O 1
ATOM 679 N N . HIS A 1 90 ? 2.351 12.068 5.843 1.00 96.62 90 HIS A N 1
ATOM 680 C CA . HIS A 1 90 ? 1.308 12.609 4.955 1.00 96.62 90 HIS A CA 1
ATOM 681 C C . HIS A 1 90 ? 0.281 11.568 4.489 1.00 96.62 90 HIS A C 1
ATOM 683 O O . HIS A 1 90 ? -0.806 11.926 4.052 1.00 96.62 90 HIS A O 1
ATOM 689 N N . ARG A 1 91 ? 0.649 10.283 4.509 1.00 97.56 91 ARG A N 1
ATOM 690 C CA . ARG A 1 91 ? -0.209 9.173 4.065 1.00 97.56 91 ARG A CA 1
ATOM 691 C C . ARG A 1 91 ? -1.116 8.657 5.185 1.00 97.56 91 ARG A C 1
ATOM 693 O O . ARG A 1 91 ? -2.173 8.106 4.899 1.00 97.56 91 ARG A O 1
ATOM 700 N N . ILE A 1 92 ? -0.663 8.767 6.437 1.00 96.50 92 ILE A N 1
ATOM 701 C CA . ILE A 1 92 ? -1.367 8.267 7.628 1.00 96.50 92 ILE A CA 1
ATOM 702 C C . ILE A 1 92 ? -2.123 9.386 8.359 1.00 96.50 92 ILE A C 1
ATOM 704 O O . ILE A 1 92 ? -3.213 9.123 8.867 1.00 96.50 92 ILE A O 1
ATOM 708 N N . GLY A 1 93 ? -1.510 10.568 8.493 1.00 88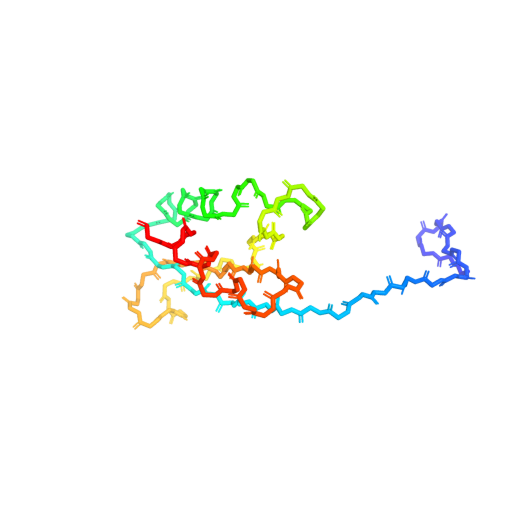.62 93 GLY A N 1
ATOM 709 C CA . GLY A 1 93 ? -2.053 11.713 9.236 1.00 88.62 93 GLY A CA 1
ATOM 710 C C . GLY A 1 93 ? -3.047 12.523 8.425 1.00 88.62 93 GLY A C 1
ATOM 711 O O . GLY A 1 93 ? -4.007 13.018 9.056 1.00 88.62 93 GLY A O 1
#